Protein AF-A0A816KER8-F1 (afdb_monomer_lite)

pLDDT: mean 74.45, std 15.19, range [40.19, 90.44]

InterPro domains:
  IPR008906 HAT, C-terminal dimerisation domain [PF05699] (28-90)
  IPR012337 Ribonuclease H-like superfamily [SSF53098] (8-90)

Radius of gyration: 21.7 Å; chains: 1; bounding box: 49×39×60 Å

Structure (mmCIF, N/CA/C/O backbone):
data_AF-A0A816KER8-F1
#
_entry.id   AF-A0A816KER8-F1
#
loop_
_atom_site.group_PDB
_atom_site.id
_atom_site.type_symbol
_atom_site.label_atom_id
_atom_site.label_alt_id
_atom_site.label_comp_id
_atom_site.label_asym_id
_atom_site.label_entity_id
_atom_site.label_seq_id
_atom_site.pdbx_PDB_ins_code
_atom_site.Cartn_x
_atom_site.Cartn_y
_atom_site.Cartn_z
_atom_site.occupancy
_atom_site.B_iso_or_equiv
_atom_site.auth_seq_id
_atom_site.auth_comp_id
_atom_site.auth_asym_id
_atom_site.auth_atom_id
_atom_site.pdbx_PDB_model_num
ATOM 1 N N . MET A 1 1 ? 23.457 -31.135 -18.792 1.00 40.19 1 MET A N 1
ATOM 2 C CA . MET A 1 1 ? 22.877 -29.817 -19.125 1.00 40.19 1 MET A CA 1
ATOM 3 C C . MET A 1 1 ? 22.336 -29.240 -17.826 1.00 40.19 1 MET A C 1
ATOM 5 O O . MET A 1 1 ? 21.735 -30.005 -17.080 1.00 40.19 1 MET A O 1
ATOM 9 N N . ARG A 1 2 ? 22.737 -28.011 -17.473 1.00 42.69 2 ARG A N 1
ATOM 10 C CA . ARG A 1 2 ? 22.539 -27.400 -16.144 1.00 42.69 2 ARG A CA 1
ATOM 11 C C . ARG A 1 2 ? 21.054 -27.208 -15.842 1.00 42.69 2 ARG A C 1
ATOM 13 O O . ARG A 1 2 ? 20.278 -27.005 -16.763 1.00 42.69 2 ARG A O 1
ATOM 20 N N . LYS A 1 3 ? 20.709 -27.323 -14.559 1.00 44.91 3 LYS A N 1
ATOM 21 C CA . LYS A 1 3 ? 19.411 -26.933 -14.020 1.00 44.91 3 LYS A CA 1
ATOM 22 C C . LYS A 1 3 ? 19.350 -25.413 -14.043 1.00 44.91 3 LYS A C 1
ATOM 24 O O . LYS A 1 3 ? 20.288 -24.764 -13.580 1.00 44.91 3 LYS A O 1
ATOM 29 N N . ASP A 1 4 ? 18.281 -24.893 -14.615 1.00 54.97 4 ASP A N 1
ATOM 30 C CA . ASP A 1 4 ? 17.960 -23.476 -14.634 1.00 54.97 4 ASP A CA 1
ATOM 31 C C . ASP A 1 4 ? 17.441 -23.090 -13.240 1.00 54.97 4 ASP A C 1
ATOM 33 O O . ASP A 1 4 ? 16.246 -22.913 -13.020 1.00 54.97 4 ASP A O 1
ATOM 37 N N . ASP A 1 5 ? 18.350 -23.046 -12.266 1.00 56.69 5 ASP A N 1
ATOM 38 C CA . ASP A 1 5 ? 18.079 -22.546 -10.920 1.00 56.69 5 ASP A CA 1
ATOM 39 C C . ASP A 1 5 ? 18.184 -21.012 -10.961 1.00 56.69 5 ASP A C 1
ATOM 41 O O . ASP A 1 5 ? 19.147 -20.429 -10.468 1.00 56.69 5 ASP A O 1
ATOM 45 N N . TYR A 1 6 ? 17.224 -20.352 -11.618 1.00 57.91 6 TYR A N 1
ATOM 46 C CA . TYR A 1 6 ? 17.078 -18.900 -11.506 1.00 57.91 6 TYR A CA 1
ATOM 47 C C . TYR A 1 6 ? 16.650 -18.582 -10.073 1.00 57.91 6 TYR A C 1
ATOM 49 O O . TYR A 1 6 ? 15.563 -18.980 -9.640 1.00 57.91 6 TYR A O 1
ATOM 57 N N . SER A 1 7 ? 17.516 -17.901 -9.320 1.00 63.06 7 SER A N 1
ATOM 58 C CA . SER A 1 7 ? 17.165 -17.431 -7.985 1.00 63.06 7 SER A CA 1
ATOM 59 C C . SER A 1 7 ? 16.016 -16.433 -8.108 1.00 63.06 7 SER A C 1
ATOM 61 O O . SER A 1 7 ? 15.961 -15.642 -9.049 1.00 63.06 7 SER A O 1
ATOM 63 N N . GLN A 1 8 ? 15.100 -16.427 -7.139 1.00 56.12 8 GLN A N 1
ATOM 64 C CA . GLN A 1 8 ? 14.024 -15.432 -7.068 1.00 56.12 8 GLN A CA 1
ATOM 65 C C . GLN A 1 8 ? 14.575 -13.994 -7.115 1.00 56.12 8 GLN A C 1
ATOM 67 O O . GLN A 1 8 ? 13.905 -13.087 -7.598 1.00 56.12 8 GLN A O 1
ATOM 72 N N . GLU A 1 9 ? 15.814 -13.806 -6.665 1.00 54.53 9 GLU A N 1
ATOM 73 C CA . GLU A 1 9 ? 16.541 -12.537 -6.704 1.00 54.53 9 GLU A CA 1
ATOM 74 C C . GLU A 1 9 ? 16.961 -12.133 -8.126 1.00 54.53 9 GLU A C 1
ATOM 76 O O . GLU A 1 9 ? 16.899 -10.953 -8.464 1.00 54.53 9 GLU A O 1
ATOM 81 N N . ASP A 1 10 ? 17.283 -13.101 -8.990 1.00 54.69 10 ASP A N 1
ATOM 82 C CA . ASP A 1 10 ? 17.643 -12.853 -10.392 1.00 54.69 10 ASP A CA 1
ATOM 83 C C . ASP A 1 10 ? 16.415 -12.427 -11.215 1.00 54.69 10 ASP A C 1
ATOM 85 O O . ASP A 1 10 ? 16.515 -11.584 -12.105 1.00 54.69 10 ASP A O 1
ATOM 89 N N . ILE A 1 11 ? 15.231 -12.950 -10.869 1.00 54.94 11 ILE A N 1
ATOM 90 C CA . ILE A 1 11 ? 13.947 -12.570 -11.484 1.00 54.94 11 ILE A CA 1
ATOM 91 C C . ILE A 1 11 ? 13.572 -11.127 -11.114 1.00 54.94 11 ILE A C 1
ATOM 93 O O . ILE A 1 11 ? 13.063 -10.374 -11.945 1.00 54.94 11 ILE A O 1
ATOM 97 N N . ILE A 1 12 ? 13.834 -10.728 -9.866 1.00 55.41 12 ILE A N 1
ATOM 98 C CA . ILE A 1 12 ? 13.577 -9.365 -9.385 1.00 55.41 12 ILE A CA 1
ATOM 99 C C . ILE A 1 12 ? 14.517 -8.369 -10.080 1.00 55.41 12 ILE A C 1
ATOM 101 O O . ILE A 1 12 ? 14.090 -7.266 -10.429 1.00 55.41 12 ILE A O 1
ATOM 105 N N . LEU A 1 13 ? 15.772 -8.763 -10.323 1.00 50.25 13 LEU A N 1
ATOM 106 C CA . LEU A 1 13 ? 16.767 -7.910 -10.972 1.00 50.25 13 LEU A CA 1
ATOM 107 C C . LEU A 1 13 ? 16.464 -7.666 -12.459 1.00 50.25 13 LEU A C 1
ATOM 109 O O . LEU A 1 13 ? 16.598 -6.533 -12.920 1.00 50.25 13 LEU A O 1
ATOM 113 N N . GLU A 1 14 ? 16.021 -8.691 -13.199 1.00 51.78 14 GLU A N 1
ATOM 114 C CA . GLU A 1 14 ? 15.622 -8.519 -14.606 1.00 51.78 14 GLU A CA 1
ATOM 115 C C . GLU A 1 14 ? 14.393 -7.613 -14.747 1.00 51.78 14 GLU A C 1
ATOM 117 O O . GLU A 1 14 ? 14.368 -6.734 -15.608 1.00 51.78 14 GLU A O 1
ATOM 122 N N . PHE A 1 15 ? 13.403 -7.764 -13.861 1.00 54.66 15 PHE A N 1
ATOM 123 C CA . PHE A 1 15 ? 12.192 -6.942 -13.889 1.00 54.66 15 PHE A CA 1
ATOM 124 C C . PHE A 1 15 ? 12.486 -5.463 -13.591 1.00 54.66 15 PHE A C 1
ATOM 126 O O . PHE A 1 15 ? 11.937 -4.573 -14.242 1.00 54.66 15 PHE A O 1
ATOM 133 N N . ALA A 1 16 ? 13.392 -5.182 -12.649 1.00 53.16 16 ALA A N 1
ATOM 134 C CA . ALA A 1 16 ? 13.775 -3.817 -12.294 1.00 53.16 16 ALA A CA 1
ATOM 135 C C . ALA A 1 16 ? 14.525 -3.079 -13.422 1.00 53.16 16 ALA A C 1
ATOM 137 O O . ALA A 1 16 ? 14.403 -1.860 -13.534 1.00 53.16 16 ALA A O 1
ATOM 138 N N . LEU A 1 17 ? 15.267 -3.795 -14.277 1.00 51.88 17 LEU A N 1
ATOM 139 C CA . LEU A 1 17 ? 15.989 -3.207 -15.414 1.00 51.88 17 LEU A CA 1
ATOM 140 C C . LEU A 1 17 ? 15.081 -2.878 -16.607 1.00 51.88 17 LEU A C 1
ATOM 142 O O . LEU A 1 17 ? 15.417 -2.004 -17.400 1.00 51.88 17 LEU A O 1
ATOM 146 N N . THR A 1 18 ? 13.920 -3.528 -16.726 1.00 50.62 18 THR A N 1
ATOM 147 C CA . THR A 1 18 ? 12.954 -3.258 -17.807 1.00 50.62 18 THR A CA 1
ATOM 148 C C . THR A 1 18 ? 12.050 -2.040 -17.578 1.00 50.62 18 THR A C 1
ATOM 150 O O . THR A 1 18 ? 11.285 -1.697 -18.471 1.00 50.62 18 THR A O 1
ATOM 153 N N . ILE A 1 19 ? 12.130 -1.380 -16.414 1.00 55.59 19 ILE A N 1
ATOM 154 C CA . ILE A 1 19 ? 11.257 -0.247 -16.032 1.00 55.59 19 ILE A CA 1
ATOM 155 C C . ILE A 1 19 ? 11.984 1.109 -16.165 1.00 55.59 19 ILE A C 1
ATOM 157 O O . ILE A 1 19 ? 11.460 2.147 -15.787 1.00 55.59 19 ILE A O 1
ATOM 161 N N . GLN A 1 20 ? 13.190 1.140 -16.742 1.00 48.41 20 GLN A N 1
ATOM 162 C CA . GLN A 1 20 ? 13.832 2.402 -17.136 1.00 48.41 20 GLN A CA 1
ATOM 163 C C . GLN A 1 20 ? 13.327 2.876 -18.508 1.00 48.41 20 GLN A C 1
ATOM 165 O O . GLN A 1 20 ? 14.114 3.015 -19.442 1.00 48.41 20 GLN A O 1
ATOM 170 N N . ASP A 1 21 ? 12.015 3.088 -18.633 1.00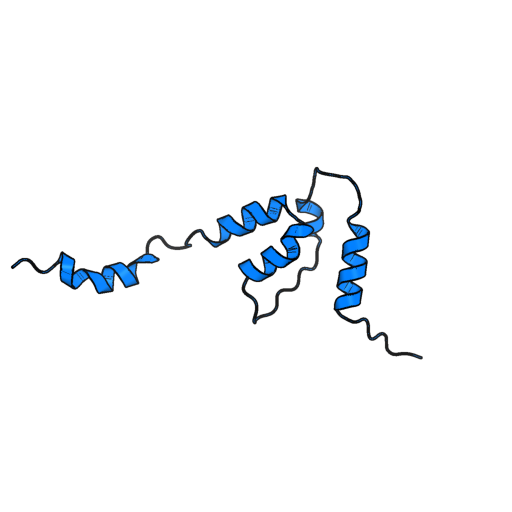 48.09 21 ASP A N 1
ATOM 171 C CA . ASP A 1 21 ? 11.435 3.862 -19.733 1.00 48.09 21 ASP A CA 1
ATOM 172 C C . ASP A 1 21 ? 10.720 5.073 -19.124 1.00 48.09 21 ASP A C 1
ATOM 174 O O . ASP A 1 21 ? 9.819 4.925 -18.297 1.00 48.09 21 ASP A O 1
ATOM 178 N N . ASP A 1 22 ? 11.202 6.264 -19.478 1.00 50.34 22 ASP A N 1
ATOM 179 C CA . ASP A 1 22 ? 10.803 7.580 -18.969 1.00 50.34 22 ASP A CA 1
ATOM 180 C C . ASP A 1 22 ? 9.377 7.959 -19.432 1.00 50.34 22 ASP A C 1
ATOM 182 O O . ASP A 1 22 ? 9.176 8.924 -20.175 1.00 50.34 22 ASP A O 1
ATOM 186 N N . 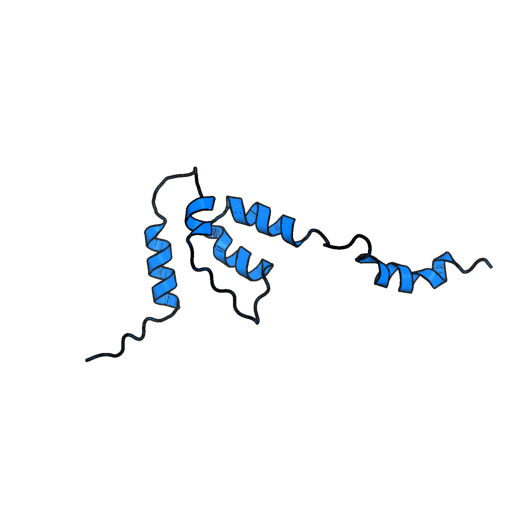SER A 1 23 ? 8.363 7.195 -19.022 1.00 54.25 23 SER A N 1
ATOM 187 C CA . SER A 1 23 ? 6.955 7.540 -19.226 1.00 54.25 23 SER A CA 1
ATOM 188 C C . SER A 1 23 ? 6.248 7.658 -17.879 1.00 54.25 23 SER A C 1
ATOM 190 O O . SER A 1 23 ? 5.743 6.687 -17.322 1.00 54.25 23 SER A O 1
ATOM 192 N N . ASP A 1 24 ? 6.199 8.891 -17.375 1.00 57.12 24 ASP A N 1
ATOM 193 C CA . ASP A 1 24 ? 5.514 9.306 -16.144 1.00 57.12 24 ASP A CA 1
ATOM 194 C C . ASP A 1 24 ? 3.976 9.115 -16.171 1.00 57.12 24 ASP A C 1
ATOM 196 O O . ASP A 1 24 ? 3.290 9.560 -15.251 1.00 57.12 24 ASP A O 1
ATOM 200 N N . GLU A 1 25 ? 3.388 8.513 -17.213 1.00 59.53 25 GLU A N 1
ATOM 201 C CA . GLU A 1 25 ? 1.947 8.657 -17.471 1.00 59.53 25 GLU A CA 1
ATOM 202 C C . GLU A 1 25 ? 1.084 7.416 -17.191 1.00 59.53 25 GLU A C 1
ATOM 204 O O . GLU A 1 25 ? -0.095 7.599 -16.901 1.00 59.53 25 GLU A O 1
ATOM 209 N N . ASP A 1 26 ? 1.616 6.185 -17.147 1.00 71.94 26 ASP A N 1
ATOM 210 C CA . ASP A 1 26 ? 0.770 4.990 -16.960 1.00 71.94 26 ASP A CA 1
ATOM 211 C C . ASP A 1 26 ? 1.413 3.893 -16.085 1.00 71.94 26 ASP A C 1
ATOM 213 O O . ASP A 1 26 ? 1.828 2.842 -16.563 1.00 71.94 26 ASP A O 1
ATOM 217 N N . GLU A 1 27 ? 1.418 4.075 -14.758 1.00 80.38 27 GLU A N 1
ATOM 218 C CA . GLU A 1 27 ? 1.751 3.000 -13.795 1.00 80.38 27 GLU A CA 1
ATOM 219 C C . GLU A 1 27 ? 0.704 1.864 -13.780 1.00 80.38 27 GLU A C 1
ATOM 221 O O . GLU A 1 27 ? 0.984 0.732 -13.376 1.00 80.38 27 GLU A O 1
ATOM 226 N N . ILE A 1 28 ? -0.529 2.157 -14.203 1.00 83.94 28 ILE A N 1
ATOM 227 C CA . ILE A 1 28 ? -1.684 1.255 -14.077 1.00 83.94 28 ILE A CA 1
ATOM 228 C C . ILE A 1 28 ? -1.550 0.041 -14.997 1.00 83.94 28 ILE A C 1
ATOM 230 O O . ILE A 1 28 ? -1.807 -1.090 -14.582 1.00 83.94 28 ILE A O 1
ATOM 234 N N . GLU A 1 29 ? -1.164 0.258 -16.251 1.00 86.00 29 GLU A N 1
ATOM 235 C CA . GLU A 1 29 ? -1.050 -0.807 -17.243 1.00 86.00 29 GLU A CA 1
ATOM 236 C C . GLU A 1 29 ? 0.051 -1.842 -16.922 1.00 86.00 29 GLU A C 1
ATOM 238 O O . GLU A 1 29 ? -0.251 -3.043 -16.968 1.00 86.00 29 GLU A O 1
ATOM 243 N N . PRO A 1 30 ? 1.291 -1.458 -16.545 1.00 85.69 30 PRO A N 1
ATOM 244 C CA . PRO A 1 30 ? 2.304 -2.413 -16.112 1.00 85.69 30 PRO A CA 1
ATOM 245 C C . PRO A 1 30 ? 1.901 -3.108 -14.810 1.00 85.69 30 PRO A C 1
ATOM 247 O O . PRO A 1 30 ? 2.079 -4.322 -14.709 1.00 85.69 30 PRO A O 1
ATOM 250 N N . TYR A 1 31 ? 1.267 -2.406 -13.864 1.00 85.56 31 TYR A N 1
ATOM 251 C CA . TYR A 1 31 ? 0.757 -3.027 -12.640 1.00 85.56 31 TYR A CA 1
ATOM 252 C C . TYR A 1 31 ? -0.312 -4.094 -12.927 1.00 85.56 31 TYR A C 1
ATOM 254 O O . TYR A 1 31 ? -0.268 -5.187 -12.366 1.00 85.56 31 TYR A O 1
ATOM 262 N N . ALA A 1 32 ? -1.248 -3.820 -13.843 1.00 85.94 32 ALA A N 1
ATOM 263 C CA . ALA A 1 32 ? -2.317 -4.749 -14.217 1.00 85.94 32 ALA A CA 1
ATOM 264 C C . ALA A 1 32 ? -1.810 -5.990 -14.973 1.00 85.94 32 ALA A C 1
ATOM 266 O O . ALA A 1 32 ? -2.415 -7.061 -14.885 1.00 85.94 32 ALA A O 1
ATOM 267 N N . LYS A 1 33 ? -0.712 -5.855 -15.726 1.00 86.00 33 LYS A N 1
ATOM 268 C CA . LYS A 1 33 ? -0.071 -6.961 -16.457 1.00 86.00 33 LYS A CA 1
ATOM 269 C C . LYS A 1 33 ? 0.945 -7.726 -15.605 1.00 86.00 33 LYS A C 1
ATOM 271 O O . LYS A 1 33 ? 1.280 -8.864 -15.941 1.00 86.00 33 LYS A O 1
ATOM 276 N N . ALA A 1 34 ? 1.444 -7.127 -14.526 1.00 84.81 34 ALA A N 1
ATOM 277 C CA . ALA A 1 34 ? 2.452 -7.732 -13.674 1.00 84.81 34 ALA A CA 1
ATOM 278 C C . ALA A 1 34 ? 1.902 -8.966 -12.949 1.00 84.81 34 ALA A C 1
ATOM 280 O O . ALA A 1 34 ? 0.861 -8.943 -12.289 1.00 84.81 34 ALA A O 1
ATOM 281 N N . LYS A 1 35 ? 2.652 -10.070 -13.018 1.00 85.38 35 LYS A N 1
ATOM 282 C CA . LYS A 1 35 ? 2.368 -11.256 -12.210 1.00 85.38 35 LYS A CA 1
ATOM 283 C C . LYS A 1 35 ? 2.963 -11.074 -10.819 1.00 85.38 35 LYS A C 1
ATOM 285 O O . LYS A 1 35 ? 4.066 -11.523 -10.519 1.00 85.38 35 LYS A O 1
ATOM 290 N N . LEU A 1 36 ? 2.199 -10.395 -9.983 1.00 83.56 36 LEU A N 1
ATOM 291 C CA . LEU A 1 36 ? 2.556 -10.048 -8.621 1.00 83.56 36 LEU A CA 1
ATOM 292 C C . LEU A 1 36 ? 2.262 -11.213 -7.665 1.00 83.56 36 LEU A C 1
ATOM 294 O O . LEU A 1 36 ? 1.138 -11.709 -7.597 1.00 83.56 36 LEU A O 1
ATOM 298 N N . VAL A 1 37 ? 3.283 -11.676 -6.941 1.00 86.38 37 VAL A N 1
ATOM 299 C CA . VAL A 1 37 ? 3.166 -12.782 -5.979 1.00 86.38 37 VAL A CA 1
ATOM 300 C C . VAL A 1 37 ? 3.262 -12.227 -4.563 1.00 86.38 37 VAL A C 1
ATOM 302 O O . VAL A 1 37 ? 4.213 -11.513 -4.239 1.00 86.38 37 VAL A O 1
ATOM 305 N N . ILE A 1 38 ? 2.284 -12.570 -3.724 1.00 87.44 38 ILE A N 1
ATOM 306 C CA . ILE A 1 38 ? 2.282 -12.288 -2.287 1.00 87.44 38 ILE A CA 1
ATOM 307 C C . ILE A 1 38 ? 2.448 -13.598 -1.514 1.00 87.44 38 ILE A C 1
ATOM 309 O O . ILE A 1 38 ? 1.809 -14.603 -1.829 1.00 87.44 38 ILE A O 1
ATOM 313 N N . SER A 1 39 ? 3.335 -13.601 -0.519 1.00 88.94 39 SER A N 1
ATOM 314 C CA . SER A 1 39 ? 3.483 -14.734 0.397 1.00 88.94 39 SER A CA 1
ATOM 315 C C . SER A 1 39 ? 2.323 -14.763 1.393 1.00 88.94 39 SER A C 1
ATOM 317 O O . SER A 1 39 ? 1.893 -13.714 1.863 1.00 88.94 39 SER A O 1
ATOM 319 N N . ASN A 1 40 ? 1.865 -15.952 1.791 1.00 87.56 40 ASN A N 1
ATOM 320 C CA . ASN A 1 40 ? 0.824 -16.102 2.820 1.00 87.56 40 ASN A CA 1
ATOM 321 C C . ASN A 1 40 ? 1.235 -15.542 4.193 1.00 87.56 40 ASN A C 1
ATOM 323 O O . ASN A 1 40 ? 0.376 -15.270 5.028 1.00 87.56 40 ASN A O 1
ATOM 327 N N . GLU A 1 41 ? 2.537 -15.399 4.441 1.00 90.44 41 GLU A N 1
ATOM 328 C CA . GLU A 1 41 ? 3.081 -14.848 5.688 1.00 90.44 41 GLU A CA 1
ATOM 329 C C . GLU A 1 41 ? 3.180 -13.315 5.664 1.00 90.44 41 GLU A C 1
ATOM 331 O O . GLU A 1 41 ? 3.448 -12.692 6.690 1.00 90.44 41 GLU A O 1
ATOM 336 N N . GLU A 1 42 ? 2.970 -12.695 4.500 1.00 86.56 42 GLU A N 1
ATOM 337 C CA . GLU A 1 42 ? 3.123 -11.261 4.304 1.00 86.56 42 GLU A CA 1
ATOM 338 C C . GLU A 1 42 ? 1.766 -10.550 4.240 1.00 86.56 42 GLU A C 1
ATOM 340 O O . GLU A 1 42 ? 0.842 -10.975 3.547 1.00 86.56 42 GLU A O 1
ATOM 345 N N . SER A 1 43 ? 1.640 -9.424 4.948 1.00 88.25 43 SER A N 1
ATOM 346 C CA . SER A 1 43 ? 0.449 -8.579 4.826 1.00 88.25 43 SER A CA 1
ATOM 347 C C . SER A 1 43 ? 0.463 -7.776 3.523 1.00 88.25 43 SER A C 1
ATOM 349 O O . SER A 1 43 ? 1.512 -7.322 3.071 1.00 88.25 43 SER A O 1
ATOM 351 N N . VAL A 1 44 ? -0.718 -7.512 2.958 1.00 86.69 44 VAL A N 1
ATOM 352 C CA . VAL A 1 44 ? -0.874 -6.728 1.716 1.00 86.69 44 VAL A CA 1
ATOM 353 C C . VAL A 1 44 ? -0.197 -5.355 1.802 1.00 86.69 44 VAL A C 1
ATOM 355 O O . VAL A 1 44 ? 0.398 -4.919 0.826 1.00 86.69 44 VAL A O 1
ATOM 358 N N . LEU A 1 45 ? -0.224 -4.703 2.970 1.00 87.81 45 LEU A N 1
ATOM 359 C CA . LEU A 1 45 ? 0.419 -3.399 3.188 1.00 87.81 45 LEU A CA 1
ATOM 360 C C . LEU A 1 45 ? 1.952 -3.483 3.224 1.00 87.81 45 LEU A C 1
ATOM 362 O O . LEU A 1 45 ? 2.642 -2.564 2.792 1.00 87.81 45 LEU A O 1
ATOM 366 N N . GLN A 1 46 ? 2.506 -4.570 3.764 1.00 89.50 46 GLN A N 1
ATOM 367 C CA . GLN A 1 46 ? 3.954 -4.800 3.726 1.00 89.50 46 GLN A CA 1
ATOM 368 C C . GLN A 1 46 ? 4.409 -5.129 2.310 1.00 89.50 46 GLN A C 1
ATOM 370 O O . GLN A 1 46 ? 5.421 -4.604 1.848 1.00 89.50 46 GLN A O 1
ATOM 375 N N . TRP A 1 47 ? 3.613 -5.945 1.624 1.00 89.06 47 TRP A N 1
ATOM 376 C CA . TRP A 1 47 ? 3.850 -6.322 0.248 1.00 89.06 47 TRP A CA 1
ATOM 377 C C . TRP A 1 47 ? 3.788 -5.105 -0.685 1.00 89.06 47 TRP A C 1
ATOM 379 O O . TRP A 1 47 ? 4.735 -4.888 -1.434 1.00 89.06 47 TRP A O 1
ATOM 389 N N . SER A 1 48 ? 2.756 -4.255 -0.593 1.00 87.38 48 SER A N 1
ATOM 390 C CA . SER A 1 48 ? 2.640 -3.049 -1.431 1.00 87.38 48 SER A CA 1
ATOM 391 C C . SER A 1 48 ? 3.831 -2.113 -1.238 1.00 87.38 48 SER A C 1
ATOM 393 O O . SER A 1 48 ? 4.422 -1.652 -2.210 1.00 87.38 48 SER A O 1
ATOM 395 N N . LYS A 1 49 ? 4.284 -1.955 0.012 1.00 88.31 49 LYS A N 1
ATOM 396 C CA . LYS A 1 49 ? 5.436 -1.119 0.347 1.00 88.31 49 LYS A CA 1
ATOM 397 C C . LYS A 1 49 ? 6.735 -1.586 -0.316 1.00 88.31 49 LYS A C 1
ATOM 399 O O . LYS A 1 49 ? 7.583 -0.751 -0.622 1.00 88.31 49 LYS A O 1
ATOM 404 N N . LYS A 1 50 ? 6.912 -2.889 -0.571 1.00 88.56 50 LYS A N 1
ATOM 405 C CA . LYS A 1 50 ? 8.074 -3.404 -1.325 1.00 88.56 50 LYS A CA 1
ATOM 406 C C . LYS A 1 50 ? 8.063 -2.956 -2.787 1.00 88.56 50 LYS A C 1
ATOM 408 O O . LYS A 1 50 ? 9.127 -2.770 -3.363 1.00 88.56 50 LYS A O 1
ATOM 413 N N . TRP A 1 51 ? 6.877 -2.761 -3.355 1.00 86.31 51 TRP A N 1
ATOM 414 C CA . TRP A 1 51 ? 6.668 -2.330 -4.738 1.00 86.31 51 TRP A CA 1
ATOM 415 C C . TRP A 1 51 ? 6.533 -0.808 -4.892 1.00 86.31 51 TRP A C 1
ATOM 417 O O . TRP A 1 51 ? 6.390 -0.327 -6.012 1.00 86.31 51 TRP A O 1
ATOM 427 N N . SER A 1 52 ? 6.638 -0.050 -3.794 1.00 85.75 52 SER A N 1
ATOM 428 C CA . SER A 1 52 ? 6.541 1.419 -3.778 1.00 85.75 52 SER A CA 1
ATOM 429 C C . SER A 1 52 ? 7.525 2.129 -4.712 1.00 85.75 52 SER A C 1
ATOM 431 O O . SER A 1 52 ? 7.218 3.196 -5.228 1.00 85.75 52 SER A O 1
ATOM 433 N N . ILE A 1 53 ? 8.696 1.533 -4.959 1.00 86.00 53 ILE A N 1
ATOM 434 C CA . ILE A 1 53 ? 9.705 2.082 -5.878 1.00 86.00 53 ILE A CA 1
ATOM 435 C C . ILE A 1 53 ? 9.274 1.910 -7.341 1.00 86.00 53 ILE A C 1
ATOM 437 O O . ILE A 1 53 ? 9.569 2.763 -8.169 1.00 86.00 53 ILE A O 1
ATOM 441 N N . ASN A 1 54 ? 8.578 0.816 -7.656 1.00 84.88 54 ASN A N 1
ATOM 442 C CA . ASN A 1 54 ? 8.136 0.485 -9.010 1.00 84.88 54 ASN A CA 1
ATOM 443 C C . ASN A 1 54 ? 6.815 1.174 -9.377 1.00 84.88 54 ASN A C 1
ATOM 445 O O . ASN A 1 54 ? 6.575 1.414 -10.554 1.00 84.88 54 ASN A O 1
ATOM 449 N N . TYR A 1 55 ? 5.964 1.453 -8.384 1.00 87.31 55 TYR A N 1
ATOM 450 C CA . TYR A 1 55 ? 4.636 2.039 -8.577 1.00 87.31 55 TYR A CA 1
ATOM 451 C C . TYR A 1 55 ? 4.339 3.106 -7.505 1.00 87.31 55 TYR A C 1
ATO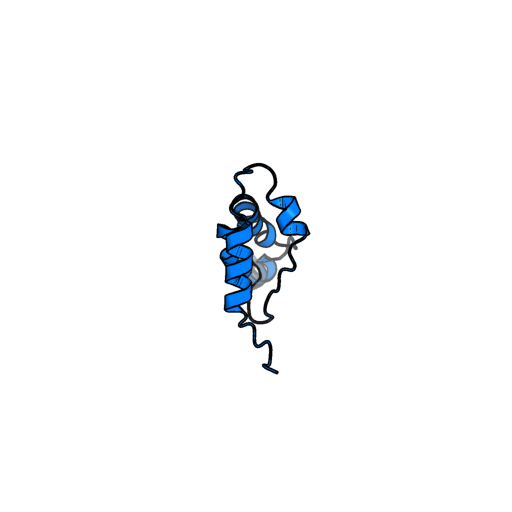M 453 O O . TYR A 1 55 ? 3.524 2.876 -6.602 1.00 87.31 55 TYR A O 1
ATOM 461 N N . PRO A 1 56 ? 5.044 4.249 -7.530 1.00 84.44 56 PRO A N 1
ATOM 462 C CA . PRO A 1 56 ? 4.966 5.245 -6.466 1.00 84.44 56 PRO A CA 1
ATOM 463 C C . PRO A 1 56 ? 3.584 5.900 -6.351 1.00 84.44 56 PRO A C 1
ATOM 465 O O . PRO A 1 56 ? 3.108 6.129 -5.236 1.00 84.44 56 PRO A O 1
ATOM 468 N N . THR A 1 57 ? 2.903 6.169 -7.466 1.00 85.19 57 THR A N 1
ATOM 469 C CA . THR A 1 57 ? 1.564 6.778 -7.465 1.00 85.19 57 THR A CA 1
ATOM 470 C C . THR A 1 57 ? 0.512 5.793 -6.957 1.00 85.19 57 THR A C 1
ATOM 472 O O . THR A 1 57 ? -0.364 6.156 -6.164 1.00 85.19 57 THR A O 1
ATOM 475 N N . LEU A 1 58 ? 0.613 4.523 -7.355 1.00 84.25 58 LEU A N 1
ATOM 476 C CA . LEU A 1 58 ? -0.265 3.462 -6.858 1.00 84.25 58 LEU A CA 1
ATOM 477 C C . LEU A 1 58 ? -0.030 3.145 -5.377 1.00 84.25 58 LEU A C 1
ATOM 479 O O . LEU A 1 58 ? -0.992 2.824 -4.678 1.00 84.25 58 LEU A O 1
ATOM 483 N N . ASP A 1 59 ? 1.196 3.268 -4.863 1.00 86.62 59 ASP A N 1
ATOM 484 C CA . ASP A 1 59 ? 1.488 3.004 -3.448 1.00 86.62 59 ASP A CA 1
ATOM 485 C C . ASP A 1 59 ? 0.816 4.022 -2.511 1.00 86.62 59 ASP A C 1
ATOM 487 O O . ASP A 1 59 ? 0.294 3.651 -1.457 1.00 86.62 59 ASP A O 1
ATOM 491 N N . VAL A 1 60 ? 0.700 5.290 -2.927 1.00 86.06 60 VAL A N 1
ATOM 492 C CA . VAL A 1 60 ? -0.061 6.312 -2.179 1.00 86.06 60 VAL A CA 1
ATOM 493 C C . VAL A 1 60 ? -1.527 5.888 -1.997 1.00 86.06 60 VAL A C 1
ATOM 495 O O . VAL A 1 60 ? -2.114 6.053 -0.919 1.00 86.06 60 VAL A O 1
ATOM 498 N N . LEU A 1 61 ? -2.127 5.286 -3.027 1.00 85.31 61 LEU A N 1
ATOM 499 C CA . LEU A 1 61 ? -3.486 4.744 -2.959 1.00 85.31 61 LEU A CA 1
ATOM 500 C C . LEU A 1 61 ? -3.537 3.437 -2.159 1.00 85.31 61 LEU A C 1
ATOM 502 O O . LEU A 1 61 ? -4.432 3.255 -1.332 1.00 85.31 61 LEU A O 1
ATOM 506 N N . ALA A 1 62 ? -2.564 2.547 -2.348 1.00 86.38 62 ALA A N 1
ATOM 507 C CA . ALA A 1 62 ? -2.480 1.270 -1.646 1.00 86.38 62 ALA A CA 1
ATOM 508 C C . ALA A 1 62 ? -2.241 1.429 -0.135 1.00 86.38 62 ALA A C 1
ATOM 510 O O . ALA A 1 62 ? -2.638 0.561 0.636 1.00 86.38 62 ALA A O 1
ATOM 511 N N . GLY A 1 63 ? -1.655 2.539 0.318 1.00 83.88 63 GLY A N 1
ATOM 512 C CA . GLY A 1 63 ? -1.533 2.849 1.743 1.00 83.88 63 GLY A CA 1
ATOM 513 C C . GLY A 1 63 ? -2.845 3.306 2.392 1.00 83.88 63 GLY A C 1
ATOM 514 O O . GLY A 1 63 ? -3.051 3.094 3.588 1.00 83.88 63 GLY A O 1
ATOM 515 N N . SER A 1 64 ? -3.746 3.922 1.623 1.00 84.81 64 SER A N 1
ATOM 516 C CA . SER A 1 64 ? -4.976 4.533 2.146 1.00 84.81 64 SER A CA 1
ATOM 517 C C . SER A 1 64 ? -6.211 3.649 1.969 1.00 84.81 64 SER A C 1
ATOM 519 O O . SER A 1 64 ? -6.998 3.503 2.904 1.00 84.81 64 SER A O 1
ATOM 521 N N . LEU A 1 65 ? -6.367 3.011 0.808 1.00 87.94 65 LEU A N 1
ATOM 522 C CA . LEU A 1 65 ? -7.558 2.240 0.453 1.00 87.94 65 LEU A CA 1
ATOM 523 C C . LEU A 1 65 ? -7.790 1.010 1.357 1.00 87.94 65 LEU A C 1
ATOM 525 O O . LEU A 1 65 ? -8.902 0.860 1.865 1.00 87.94 65 LEU A O 1
ATOM 529 N N . PRO A 1 66 ? -6.789 0.154 1.648 1.00 83.69 66 PRO A N 1
ATOM 530 C CA . PRO A 1 66 ? -6.973 -1.013 2.516 1.00 83.69 66 PRO A CA 1
ATOM 531 C C . PRO A 1 66 ? -7.120 -0.642 3.997 1.00 83.69 66 PRO A C 1
ATOM 533 O O . PRO A 1 66 ? -7.554 -1.466 4.799 1.00 83.69 66 PRO A O 1
ATOM 536 N N . GLY A 1 67 ? -6.760 0.590 4.369 1.00 83.12 67 GLY A N 1
ATOM 537 C CA . GLY A 1 67 ? -7.007 1.135 5.701 1.00 83.12 67 GLY A CA 1
ATOM 538 C C . GLY A 1 67 ? -8.479 1.474 5.947 1.00 83.12 67 GLY A C 1
ATOM 539 O O . GLY A 1 67 ? -8.871 1.672 7.098 1.00 83.12 67 GLY A O 1
ATOM 540 N N . ILE A 1 68 ? -9.303 1.525 4.894 1.00 87.06 68 ILE A N 1
ATOM 541 C CA . ILE A 1 68 ? -10.735 1.791 5.008 1.00 87.06 68 ILE A CA 1
ATOM 542 C C . ILE A 1 68 ? -11.429 0.540 5.558 1.00 87.06 68 ILE A C 1
ATOM 544 O O . ILE A 1 68 ? -11.397 -0.523 4.932 1.00 87.06 68 ILE A O 1
ATOM 548 N N . PRO A 1 69 ? -12.103 0.643 6.714 1.00 87.19 69 PRO A N 1
ATOM 549 C CA . PRO A 1 69 ? -12.845 -0.476 7.260 1.00 87.19 69 PRO A CA 1
ATOM 550 C C . PRO A 1 69 ? -13.981 -0.897 6.325 1.00 87.19 69 PRO A C 1
ATOM 552 O O . PRO A 1 69 ? -14.786 -0.073 5.900 1.00 87.19 69 PRO A O 1
ATOM 555 N N . THR A 1 70 ? -14.120 -2.198 6.080 1.00 88.62 70 THR A N 1
ATOM 556 C CA . THR A 1 70 ? -15.227 -2.746 5.274 1.00 88.62 70 THR A CA 1
ATOM 557 C C . THR A 1 70 ? -16.568 -2.751 6.013 1.00 88.62 70 THR A C 1
ATOM 559 O O . THR A 1 70 ? -17.605 -3.054 5.427 1.00 88.62 70 THR A O 1
ATOM 562 N N . SER A 1 71 ? -16.565 -2.424 7.308 1.00 88.31 71 SER A N 1
ATOM 563 C CA . SER A 1 71 ? -17.739 -2.432 8.176 1.00 88.31 71 SER A CA 1
ATOM 564 C C . SER A 1 71 ? -17.844 -1.136 8.972 1.00 88.31 71 SER A C 1
ATOM 566 O O . SER A 1 71 ? -16.854 -0.640 9.508 1.00 88.31 71 SER A O 1
ATOM 568 N N . SER A 1 72 ? -19.072 -0.644 9.140 1.00 85.56 72 SER A N 1
ATOM 569 C CA . SER A 1 72 ? -19.402 0.458 10.051 1.00 85.56 72 SER A CA 1
ATOM 570 C C . SER A 1 72 ? -19.283 0.080 11.535 1.00 85.56 72 SER A C 1
ATOM 572 O O . SER A 1 72 ? -19.365 0.949 12.399 1.00 85.56 72 SER A O 1
ATOM 574 N N . CYS A 1 73 ? -19.079 -1.206 11.848 1.00 84.94 73 CYS A N 1
ATOM 575 C CA . CYS A 1 73 ? -19.017 -1.738 13.209 1.00 84.94 73 CYS A CA 1
ATOM 576 C C . CYS A 1 73 ? -17.608 -2.189 13.632 1.00 84.94 73 CYS A C 1
ATOM 578 O O . CYS A 1 73 ? -17.455 -2.957 14.579 1.00 84.94 73 CYS A O 1
ATOM 580 N N . THR A 1 74 ? -16.545 -1.732 12.969 1.00 84.44 74 THR A N 1
ATOM 581 C CA . THR A 1 74 ? -15.171 -2.156 13.303 1.00 84.44 74 THR A CA 1
ATOM 582 C C . THR A 1 74 ? -14.750 -1.826 14.733 1.00 84.44 74 THR A C 1
ATOM 584 O O . THR A 1 74 ? -14.058 -2.624 15.365 1.00 84.44 74 THR A O 1
ATOM 587 N N . SER A 1 75 ? -15.250 -0.726 15.294 1.00 86.00 75 SER A N 1
ATOM 588 C CA . SER A 1 75 ? -15.008 -0.339 16.691 1.00 86.00 75 SER A CA 1
ATOM 589 C C . SER A 1 75 ? -15.989 -0.964 17.696 1.00 86.00 75 SER A C 1
ATOM 591 O O . SER A 1 75 ? -15.902 -0.677 18.889 1.00 86.00 75 SER A O 1
ATOM 593 N N . GLN A 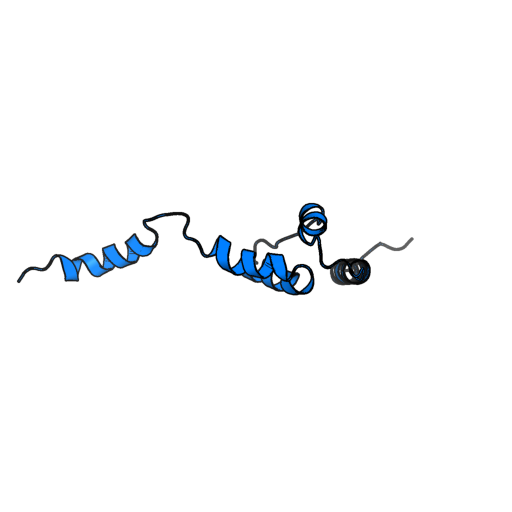1 76 ? -16.907 -1.845 17.272 1.00 84.31 76 GLN A N 1
ATOM 594 C CA . GLN A 1 76 ? -17.939 -2.421 18.149 1.00 84.31 76 GLN A CA 1
ATOM 595 C C . GLN A 1 76 ? -17.357 -3.189 19.332 1.00 84.31 76 GLN A C 1
ATOM 597 O O . GLN A 1 76 ? -17.907 -3.122 20.425 1.00 84.31 76 GLN A O 1
ATOM 602 N N . LYS A 1 77 ? -16.228 -3.885 19.151 1.00 84.31 77 LYS A N 1
ATOM 603 C CA . LYS A 1 77 ? -15.558 -4.590 20.256 1.00 84.31 77 LYS A CA 1
ATOM 604 C C . LYS A 1 77 ? -15.116 -3.625 21.358 1.00 84.31 77 LYS A C 1
ATOM 606 O O . LYS A 1 77 ? -15.265 -3.937 22.535 1.00 84.31 77 LYS A O 1
ATOM 611 N N . ILE A 1 78 ? -14.621 -2.447 20.974 1.00 84.56 78 ILE A N 1
ATOM 612 C CA . ILE A 1 78 ? -14.203 -1.396 21.908 1.00 84.56 78 ILE A CA 1
ATOM 613 C C . ILE A 1 78 ? -15.439 -0.802 22.589 1.00 84.56 78 ILE A C 1
ATOM 615 O O . ILE A 1 78 ? -15.497 -0.771 23.813 1.00 84.56 78 ILE A O 1
ATOM 619 N N . PHE A 1 79 ? -16.472 -0.435 21.823 1.00 82.94 79 PHE A N 1
ATOM 620 C CA . PHE A 1 79 ? -17.723 0.079 22.391 1.00 82.94 79 PHE A CA 1
ATOM 621 C C . PHE A 1 79 ? -18.398 -0.916 23.338 1.00 82.94 79 PHE A C 1
ATOM 623 O O . PHE A 1 79 ? -18.870 -0.526 24.401 1.00 82.94 79 PHE A O 1
ATOM 630 N N . SER A 1 80 ? -18.388 -2.207 23.004 1.00 81.31 80 SER A N 1
ATOM 631 C CA . SER A 1 80 ? -18.938 -3.261 23.855 1.00 81.31 80 SER A CA 1
ATOM 632 C C . SER A 1 80 ? -18.157 -3.410 25.159 1.00 81.31 80 SER A C 1
ATOM 634 O O . SER A 1 80 ? -18.769 -3.631 26.200 1.00 81.31 80 SER A O 1
ATOM 636 N N . ALA A 1 81 ? -16.828 -3.272 25.134 1.00 80.94 81 ALA A N 1
ATOM 637 C CA . ALA A 1 81 ? -16.015 -3.288 26.349 1.00 80.94 81 ALA A CA 1
ATOM 638 C C . ALA A 1 81 ? -16.269 -2.049 27.229 1.00 80.94 81 ALA A C 1
ATOM 640 O O . ALA A 1 81 ? -16.257 -2.141 28.455 1.00 80.94 81 ALA A O 1
ATOM 641 N N . THR A 1 82 ? -16.539 -0.895 26.613 1.00 79.12 82 THR A N 1
ATOM 642 C CA . THR A 1 82 ? -16.799 0.381 27.299 1.00 79.12 82 THR A CA 1
ATOM 643 C C . THR A 1 82 ? -18.266 0.569 27.715 1.00 79.12 82 THR A C 1
ATOM 645 O O . THR A 1 82 ? -18.550 1.439 28.534 1.00 79.12 82 THR A O 1
ATOM 648 N N . GLY A 1 83 ? -19.199 -0.259 27.231 1.00 65.69 83 GLY A N 1
ATOM 649 C CA . GLY A 1 83 ? -20.641 -0.141 27.503 1.00 65.69 83 GLY A CA 1
ATOM 650 C C . GLY A 1 83 ? -20.997 -0.081 28.992 1.00 65.69 83 GLY A C 1
ATOM 651 O O . GLY A 1 83 ? -21.879 0.676 29.385 1.00 65.69 83 GLY A O 1
ATOM 652 N N . ARG A 1 84 ? -20.217 -0.753 29.851 1.00 59.91 84 ARG A N 1
ATOM 653 C CA . ARG A 1 84 ? -20.395 -0.712 31.314 1.00 59.91 84 ARG A CA 1
ATOM 654 C C . ARG A 1 84 ? -20.197 0.686 31.920 1.00 59.91 84 ARG A C 1
ATOM 656 O O . ARG A 1 84 ? -20.787 0.981 32.947 1.00 59.91 84 ARG A O 1
ATOM 663 N N . ILE A 1 85 ? -19.388 1.539 31.286 1.00 63.28 85 ILE A N 1
ATOM 664 C CA . ILE A 1 85 ? -19.133 2.928 31.710 1.00 63.28 85 ILE A CA 1
ATOM 665 C C . ILE A 1 85 ? -20.242 3.868 31.205 1.00 63.28 85 ILE A C 1
ATOM 667 O O . ILE A 1 85 ? -20.541 4.864 31.854 1.00 63.28 85 ILE A O 1
ATOM 671 N N . LEU A 1 86 ? -20.858 3.554 30.061 1.00 61.31 86 LEU A N 1
ATOM 672 C CA . LEU A 1 86 ? -21.914 4.370 29.450 1.00 61.31 86 LEU A CA 1
ATOM 673 C C . LEU A 1 86 ? -23.313 4.079 30.022 1.00 61.31 86 LEU A C 1
ATOM 675 O O . LEU A 1 86 ? -24.147 4.980 30.046 1.00 61.31 86 LEU A O 1
ATOM 679 N N . GLU A 1 87 ? -23.575 2.854 30.488 1.00 65.31 87 GLU A N 1
ATOM 680 C CA . GLU A 1 87 ? -24.894 2.431 30.992 1.00 65.31 87 GLU A CA 1
ATOM 681 C C . GLU A 1 87 ? -25.055 2.528 32.523 1.00 65.31 87 GLU A C 1
ATOM 683 O O . GLU A 1 87 ? -26.183 2.482 33.019 1.00 65.31 87 GLU A O 1
ATOM 688 N N . GLU A 1 88 ? -23.976 2.687 33.301 1.00 61.50 88 GLU A N 1
ATOM 689 C CA . GLU A 1 88 ? -24.070 2.768 34.768 1.00 61.50 88 GLU A CA 1
ATOM 690 C C . GLU A 1 88 ? -24.527 4.165 35.227 1.00 61.50 88 GLU A C 1
ATOM 692 O O . GLU A 1 88 ? -23.732 5.047 35.553 1.00 61.50 88 GLU A O 1
ATOM 697 N N . ARG A 1 89 ? -25.847 4.366 35.286 1.00 65.12 89 ARG A N 1
ATOM 698 C CA . ARG A 1 89 ? -26.464 5.493 35.995 1.00 65.12 89 ARG A CA 1
ATOM 699 C C . ARG A 1 89 ? -26.544 5.159 37.491 1.00 65.12 89 ARG A C 1
ATOM 701 O O . ARG A 1 89 ? -27.462 4.456 37.911 1.0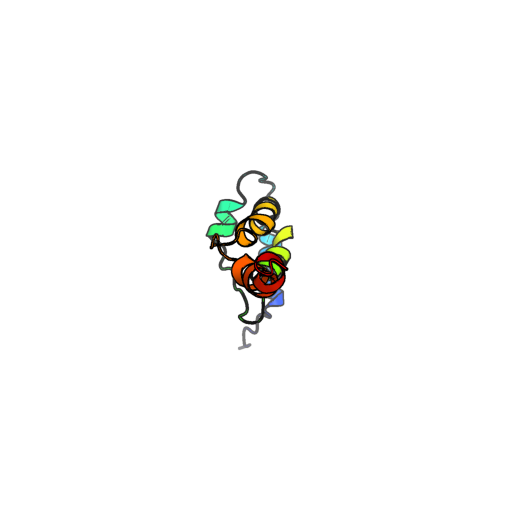0 65.12 89 ARG A O 1
ATOM 708 N N . ARG A 1 90 ? -25.573 5.640 38.273 1.00 62.88 90 ARG A N 1
ATOM 709 C CA . ARG A 1 90 ? -25.693 5.742 39.741 1.00 62.88 90 ARG A CA 1
ATOM 710 C C . ARG A 1 90 ? -26.623 6.877 40.149 1.00 62.88 90 ARG A C 1
ATOM 712 O O . ARG A 1 90 ? -26.689 7.882 39.405 1.00 62.88 90 ARG A O 1
#

Foldse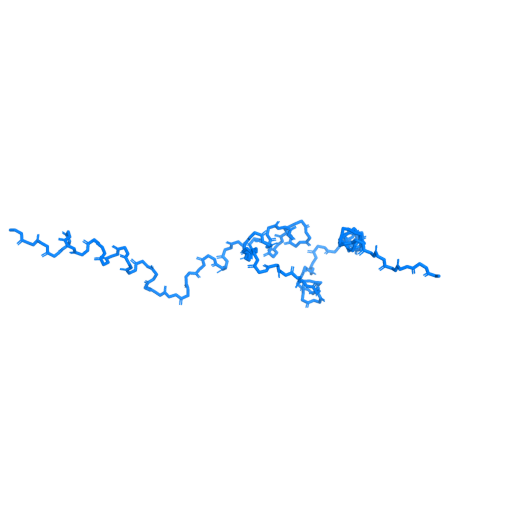ek 3Di:
DDDPPCDPVNVVVVVVVVQPDPDPDDLPVCVVVDPQDDDPVDDQLRSLVVCCVVRVPVNVVSNPVVPDDPDPCPCVVVCVVCVVVVPDDD

Secondary structure (DSSP, 8-state):
-------HHHHHHHHHHTT----TT-SHHHHHHS-----TTS-HHHHHHHTTTT-HHHHHHHHHGGGS-SSTTTTHHHHHHHHHHHH---

Sequence (90 aa):
MRKDDYSQEDIILEFALTIQDDSDEDEIEPYAKAKLVISNEESVLQWSKKWSINYPTLDVLAGSLPGIPTSSCTSQKIFSATGRILEERR

Organism: NCBI:txid392030